Protein AF-A0A1U7HFY6-F1 (afdb_monomer_lite)

pLDDT: mean 90.71, std 8.56, range [52.06, 98.44]

Structure (mmCIF, N/CA/C/O backbone):
data_AF-A0A1U7HFY6-F1
#
_entry.id   AF-A0A1U7HFY6-F1
#
loop_
_atom_site.group_PDB
_atom_site.id
_atom_site.type_symbol
_atom_site.label_atom_id
_atom_site.label_alt_id
_atom_site.label_comp_id
_atom_site.label_asym_id
_atom_site.label_entity_id
_atom_site.label_seq_id
_atom_site.pdbx_PDB_ins_code
_atom_site.Cartn_x
_atom_site.Cartn_y
_atom_site.Cartn_z
_atom_site.occupancy
_atom_site.B_iso_or_equiv
_atom_site.auth_seq_id
_atom_site.auth_comp_id
_atom_site.auth_asym_id
_atom_site.auth_atom_id
_atom_site.pdbx_PDB_model_num
ATOM 1 N N . MET A 1 1 ? -9.288 5.290 16.259 1.00 84.31 1 MET A N 1
ATOM 2 C CA . MET A 1 1 ? -10.365 5.698 15.344 1.00 84.31 1 MET A CA 1
ATOM 3 C C . MET A 1 1 ? -11.522 6.115 16.223 1.00 84.31 1 MET A C 1
ATOM 5 O O . MET A 1 1 ? -11.730 5.445 17.224 1.00 84.31 1 MET A O 1
ATOM 9 N N . LEU A 1 2 ? -12.198 7.226 15.924 1.00 86.62 2 LEU A N 1
ATOM 10 C CA . LEU A 1 2 ? -13.255 7.742 16.797 1.00 86.62 2 LEU A CA 1
ATOM 11 C C . LEU A 1 2 ? -14.447 6.759 16.839 1.00 86.62 2 LEU A C 1
ATOM 13 O O . LEU A 1 2 ? -14.974 6.430 15.770 1.00 86.62 2 LEU A O 1
ATOM 17 N N . PRO A 1 3 ? -14.890 6.292 18.022 1.00 86.12 3 PRO A N 1
ATOM 18 C CA . PRO A 1 3 ? -16.148 5.559 18.155 1.00 86.12 3 PRO A CA 1
ATOM 19 C C . PRO A 1 3 ? -17.319 6.390 17.613 1.00 86.12 3 PRO A C 1
ATOM 21 O O . PRO A 1 3 ? -17.437 7.566 17.937 1.00 86.12 3 PRO A O 1
ATOM 24 N N . GLY A 1 4 ? -18.162 5.801 16.761 1.00 87.50 4 GLY A N 1
ATOM 25 C CA . GLY A 1 4 ? -19.275 6.514 16.114 1.00 87.50 4 GLY A CA 1
ATOM 26 C C . GLY A 1 4 ? -18.872 7.465 14.977 1.00 87.50 4 GLY A C 1
ATOM 27 O O . GLY A 1 4 ? -19.737 8.098 14.382 1.00 87.50 4 GLY A O 1
ATOM 28 N N . GLY A 1 5 ? -17.580 7.561 14.641 1.00 89.06 5 GLY A N 1
ATOM 29 C CA . GLY A 1 5 ? -17.125 8.302 13.465 1.00 89.06 5 GLY A CA 1
ATOM 30 C C . GLY A 1 5 ? -17.512 7.617 12.149 1.00 89.06 5 GLY A C 1
ATOM 31 O O . GLY A 1 5 ? -17.763 6.414 12.110 1.00 89.06 5 GLY A O 1
ATOM 32 N N . ILE A 1 6 ? -17.480 8.370 11.046 1.00 93.31 6 ILE A N 1
ATOM 33 C CA . ILE A 1 6 ? -17.924 7.923 9.706 1.00 93.31 6 ILE A CA 1
ATOM 34 C C . ILE A 1 6 ? -17.183 6.664 9.218 1.00 93.31 6 ILE A C 1
ATOM 36 O O . ILE A 1 6 ? -17.749 5.842 8.505 1.00 93.31 6 ILE A O 1
ATOM 40 N N . LEU A 1 7 ? -15.923 6.484 9.623 1.00 89.62 7 LEU A N 1
ATOM 41 C CA . LEU A 1 7 ? -15.092 5.339 9.232 1.00 89.62 7 LEU A CA 1
ATOM 42 C C . LEU A 1 7 ? -15.303 4.097 10.115 1.00 89.62 7 LEU A C 1
ATOM 44 O O . LEU A 1 7 ? -14.883 3.002 9.740 1.00 89.62 7 LEU A O 1
ATOM 48 N N . ALA A 1 8 ? -15.952 4.238 11.276 1.00 92.06 8 ALA A N 1
ATOM 49 C CA . ALA A 1 8 ? -16.131 3.148 12.231 1.00 92.06 8 ALA A CA 1
ATOM 50 C C . ALA A 1 8 ? -16.966 1.966 11.693 1.00 92.06 8 ALA A C 1
ATOM 52 O O . ALA A 1 8 ? -16.551 0.833 11.932 1.00 92.06 8 ALA A O 1
ATOM 53 N N . PRO A 1 9 ? -18.065 2.164 10.934 1.00 92.19 9 PRO A N 1
ATOM 54 C CA . PRO A 1 9 ? -18.837 1.053 10.369 1.00 92.19 9 PRO A CA 1
ATOM 55 C C . PRO A 1 9 ? -18.062 0.236 9.329 1.00 92.19 9 PRO A C 1
ATOM 57 O O . PRO A 1 9 ? -18.249 -0.971 9.234 1.00 92.19 9 PRO A O 1
ATOM 60 N N . TYR A 1 10 ? -17.178 0.882 8.564 1.00 93.06 10 TYR A N 1
ATOM 61 C CA . TYR A 1 10 ? -16.451 0.240 7.466 1.00 93.06 10 TYR A CA 1
ATOM 62 C C . TYR A 1 10 ? -15.156 -0.427 7.933 1.00 93.06 10 TYR A C 1
ATOM 64 O O . TYR A 1 10 ? -14.849 -1.549 7.545 1.00 93.06 10 TYR A O 1
ATOM 72 N N . LEU A 1 11 ? -14.387 0.266 8.774 1.00 93.06 11 LEU A N 1
ATOM 73 C CA . LEU A 1 11 ? -13.024 -0.130 9.139 1.00 93.06 11 LEU A CA 1
ATOM 74 C C . LEU A 1 11 ? -12.914 -0.584 10.600 1.00 93.06 11 LEU A C 1
ATOM 76 O O . LEU A 1 11 ? -11.892 -1.137 11.007 1.00 93.06 11 LEU A O 1
ATOM 80 N N . GLY A 1 12 ? -13.969 -0.401 11.400 1.00 90.06 12 GLY A N 1
ATOM 81 C CA . GLY A 1 12 ? -13.967 -0.734 12.826 1.00 90.06 12 GLY A CA 1
ATOM 82 C C . GLY A 1 12 ? -13.910 -2.229 13.096 1.00 90.06 12 GLY A C 1
ATOM 83 O O . GLY A 1 12 ? -13.355 -2.619 14.117 1.00 90.06 12 GLY A O 1
ATOM 84 N N . ASN A 1 13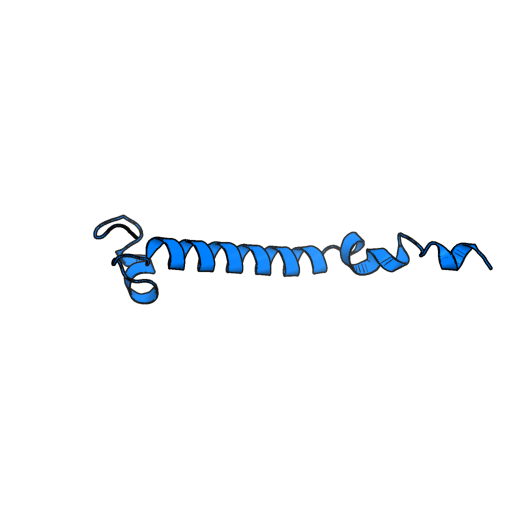 ? -14.392 -3.062 12.170 1.00 91.69 13 ASN A N 1
ATOM 85 C CA . ASN A 1 13 ? -14.304 -4.517 12.302 1.00 91.69 13 ASN A CA 1
ATOM 86 C C . ASN A 1 13 ? -12.864 -5.044 12.141 1.00 91.69 13 ASN A C 1
ATOM 88 O O . ASN A 1 13 ? -12.528 -6.088 12.683 1.00 91.69 13 ASN A O 1
ATOM 92 N N . ILE A 1 14 ? -12.010 -4.312 11.415 1.00 94.38 14 ILE A N 1
ATOM 93 C CA . ILE A 1 14 ? -10.616 -4.701 11.149 1.00 94.38 14 ILE A CA 1
ATOM 94 C C . ILE A 1 14 ? -9.671 -4.043 12.161 1.00 94.38 14 ILE A C 1
ATOM 96 O O . ILE A 1 14 ? -8.827 -4.707 12.754 1.00 94.38 14 ILE A O 1
ATOM 100 N N . PHE A 1 15 ? -9.813 -2.732 12.375 1.00 93.12 15 PHE A N 1
ATOM 101 C CA . PHE A 1 15 ? -8.868 -1.938 13.172 1.00 93.12 15 PHE A CA 1
ATOM 102 C C . PHE A 1 15 ? -9.359 -1.630 14.594 1.00 93.12 15 PHE A C 1
ATOM 104 O O . PHE A 1 15 ? -8.578 -1.184 15.440 1.00 93.12 15 PHE A O 1
ATOM 111 N N . GLY A 1 16 ? -10.647 -1.833 14.878 1.00 92.81 16 GLY A N 1
ATOM 112 C CA . GLY A 1 16 ? -11.283 -1.443 16.136 1.00 92.81 16 GLY A CA 1
ATOM 113 C C . GLY A 1 16 ? -11.543 0.064 16.263 1.00 92.81 16 GLY A C 1
ATOM 114 O O . GLY A 1 16 ? -11.202 0.874 15.402 1.00 92.81 16 GLY A O 1
ATOM 115 N N . THR A 1 17 ? -12.150 0.463 17.378 1.00 93.69 17 THR A N 1
ATOM 116 C CA . THR A 1 17 ? -12.448 1.871 17.722 1.00 93.69 17 THR A CA 1
ATOM 117 C C . THR A 1 17 ? -11.818 2.306 19.047 1.00 93.69 17 THR A C 1
ATOM 119 O O . THR A 1 17 ? -12.113 3.382 19.559 1.00 93.69 17 THR A O 1
ATOM 122 N N . LYS A 1 18 ? -10.934 1.482 19.617 1.00 90.25 18 LYS A N 1
ATOM 123 C CA . LYS A 1 18 ? -10.291 1.748 20.909 1.00 90.25 18 LYS A CA 1
ATOM 124 C C . LYS A 1 18 ? -9.042 2.623 20.739 1.00 90.25 18 LYS A C 1
ATOM 126 O O . LYS A 1 18 ? -8.694 3.072 19.638 1.00 90.25 18 LYS A O 1
ATOM 131 N N . GLN A 1 19 ? -8.370 2.895 21.857 1.00 91.88 19 GLN A N 1
ATOM 132 C CA . GLN A 1 19 ? -7.077 3.574 21.869 1.00 91.88 19 GLN A CA 1
ATOM 133 C C . GLN A 1 19 ? -6.091 2.841 20.946 1.00 91.88 19 GLN A C 1
ATOM 135 O O . GLN A 1 19 ? -6.036 1.617 20.929 1.00 91.88 19 GLN A O 1
ATOM 140 N N . GLY A 1 20 ? -5.350 3.592 20.131 1.00 90.75 20 GLY A N 1
ATOM 141 C CA . GLY A 1 20 ? -4.405 3.029 19.159 1.00 90.75 20 GLY A CA 1
ATOM 142 C C . GLY A 1 20 ? -5.005 2.637 17.802 1.00 90.75 20 GLY A C 1
ATOM 143 O O . GLY A 1 20 ? -4.290 2.698 16.805 1.00 90.75 20 GLY A O 1
ATOM 144 N N . SER A 1 21 ? -6.316 2.384 17.686 1.00 94.00 21 SER A N 1
ATOM 145 C CA . SER A 1 21 ? -6.936 1.991 16.402 1.00 94.00 21 SER A CA 1
ATOM 146 C C . SER A 1 21 ? -6.785 3.038 15.289 1.00 94.00 21 SER A C 1
ATOM 148 O O . SER A 1 21 ? -6.870 2.722 14.111 1.00 94.00 21 SER A O 1
ATOM 150 N N . GLY A 1 22 ? -6.600 4.316 15.647 1.00 93.06 22 GLY A N 1
ATOM 151 C CA . GLY A 1 22 ? -6.385 5.387 14.663 1.00 93.06 22 GLY A CA 1
ATOM 152 C C . GLY A 1 22 ? -4.994 5.313 14.042 1.00 93.06 22 GLY A C 1
ATOM 153 O O . GLY A 1 22 ? -4.863 5.415 12.829 1.00 93.06 22 GLY A O 1
ATOM 154 N N . MET A 1 23 ? -3.985 5.051 14.875 1.00 95.62 23 MET A N 1
ATOM 155 C CA . MET A 1 23 ? -2.610 4.858 14.422 1.00 95.62 23 MET A CA 1
ATOM 156 C C . MET A 1 23 ? -2.495 3.590 13.576 1.00 95.62 23 MET A C 1
ATOM 158 O O . MET A 1 23 ? -1.895 3.634 12.511 1.00 95.62 23 MET A O 1
ATOM 162 N N . ALA A 1 24 ? -3.134 2.489 13.989 1.00 95.06 24 ALA A N 1
ATOM 163 C CA . ALA A 1 24 ? -3.141 1.249 13.212 1.00 95.06 24 ALA A CA 1
ATOM 164 C C . ALA A 1 24 ? -3.694 1.456 11.788 1.00 95.06 24 ALA A C 1
ATOM 166 O O . ALA A 1 24 ? -3.068 1.045 10.814 1.00 95.06 24 ALA A O 1
ATOM 167 N N . LEU A 1 25 ? -4.829 2.156 11.666 1.00 94.88 25 LEU A N 1
ATOM 168 C CA . LEU A 1 25 ? -5.423 2.505 10.375 1.00 94.88 25 LEU A CA 1
ATOM 169 C C . LEU A 1 25 ? -4.502 3.406 9.538 1.00 94.88 25 LEU A C 1
ATOM 171 O O . LEU A 1 25 ? -4.346 3.174 8.342 1.00 94.88 25 LEU A O 1
ATOM 175 N N . GLN A 1 26 ? -3.866 4.402 10.159 1.00 95.50 26 GLN A N 1
ATOM 176 C CA . GLN A 1 26 ? -2.930 5.296 9.476 1.00 95.50 26 GLN A CA 1
ATOM 177 C C . GLN A 1 26 ? -1.713 4.540 8.925 1.00 95.50 26 GLN A C 1
ATOM 179 O O . GLN A 1 26 ? -1.368 4.712 7.758 1.00 95.50 26 GLN A O 1
ATOM 184 N N . PHE A 1 27 ? -1.091 3.673 9.730 1.00 96.81 27 PHE A N 1
ATOM 185 C CA . PHE A 1 27 ? 0.051 2.867 9.295 1.00 96.81 27 PHE A CA 1
ATOM 186 C C . PHE A 1 27 ? -0.317 1.899 8.174 1.00 96.81 27 PHE A C 1
ATOM 188 O O . PHE A 1 27 ? 0.425 1.794 7.201 1.00 96.81 27 PHE A O 1
ATOM 195 N N . ALA A 1 28 ? -1.467 1.229 8.273 1.00 96.56 28 ALA A N 1
ATOM 196 C CA . ALA A 1 28 ? -1.934 0.336 7.219 1.00 96.56 28 ALA A CA 1
ATOM 197 C C . ALA A 1 28 ? -2.162 1.089 5.900 1.00 96.56 28 ALA A C 1
ATOM 199 O O . ALA A 1 28 ? -1.722 0.634 4.846 1.00 96.56 28 ALA A O 1
ATOM 200 N N . LEU A 1 29 ? -2.791 2.267 5.960 1.00 96.56 29 LEU A N 1
ATOM 201 C CA . LEU A 1 29 ? -3.053 3.084 4.779 1.00 96.56 29 LEU A CA 1
ATOM 202 C C . LEU A 1 29 ? -1.755 3.594 4.142 1.00 96.56 29 LEU A C 1
ATOM 204 O O . LEU A 1 29 ? -1.585 3.475 2.932 1.00 96.56 29 LEU A O 1
ATOM 208 N N . PHE A 1 30 ? -0.818 4.114 4.935 1.00 98.19 30 PHE A N 1
ATOM 209 C CA . PHE A 1 30 ? 0.467 4.581 4.408 1.00 98.19 30 PHE A CA 1
ATOM 210 C C . PHE A 1 30 ? 1.320 3.443 3.858 1.00 98.19 30 PHE A C 1
ATOM 212 O O . PHE A 1 30 ? 1.900 3.595 2.788 1.00 98.19 30 PHE A O 1
ATOM 219 N N . SER A 1 31 ? 1.355 2.293 4.530 1.00 98.19 31 SER A N 1
ATOM 220 C CA . SER A 1 31 ? 2.051 1.114 4.015 1.00 98.19 31 SER A CA 1
ATOM 221 C C . SER A 1 31 ? 1.466 0.668 2.673 1.00 98.19 31 SER A C 1
ATOM 223 O O . SER A 1 31 ? 2.219 0.461 1.725 1.00 98.19 31 SER A O 1
ATOM 225 N N . PHE A 1 32 ? 0.136 0.615 2.551 1.00 98.19 32 PHE A N 1
ATOM 226 C CA . PHE A 1 32 ? -0.531 0.284 1.293 1.00 98.19 32 PHE A CA 1
ATOM 227 C C . PHE A 1 32 ? -0.185 1.276 0.173 1.00 98.19 32 PHE A C 1
ATOM 229 O O . PHE A 1 32 ? 0.172 0.862 -0.928 1.00 98.19 32 PHE A O 1
ATOM 236 N N . VAL A 1 33 ? -0.217 2.581 0.460 1.00 98.44 33 VAL A N 1
ATOM 237 C CA . VAL A 1 33 ? 0.163 3.622 -0.509 1.00 98.44 33 VAL A CA 1
ATOM 238 C C . VAL A 1 33 ? 1.629 3.488 -0.927 1.00 98.44 33 VAL A C 1
ATOM 240 O O . VAL A 1 33 ? 1.920 3.563 -2.117 1.00 98.44 33 VAL A O 1
ATOM 243 N N . ILE A 1 34 ? 2.547 3.241 0.010 1.00 98.38 34 ILE A N 1
ATOM 244 C CA . ILE A 1 34 ? 3.972 3.044 -0.297 1.00 98.38 34 ILE A CA 1
ATOM 245 C C . ILE A 1 34 ? 4.167 1.828 -1.206 1.00 98.38 34 ILE A C 1
ATOM 247 O O . ILE A 1 34 ? 4.885 1.926 -2.196 1.00 98.38 34 ILE A O 1
ATOM 251 N N . VAL A 1 35 ? 3.492 0.710 -0.929 1.00 98.25 35 VAL A N 1
ATOM 252 C CA . VAL A 1 35 ? 3.555 -0.483 -1.788 1.00 98.25 35 VAL A CA 1
ATOM 253 C C . VAL A 1 35 ? 3.069 -0.164 -3.203 1.00 98.25 35 VAL A C 1
ATOM 255 O O . VAL A 1 35 ? 3.735 -0.529 -4.171 1.00 98.25 35 VAL A O 1
ATOM 258 N N . LEU A 1 36 ? 1.956 0.563 -3.342 1.00 98.06 36 LEU A N 1
ATOM 259 C CA . LEU A 1 36 ? 1.466 0.993 -4.654 1.00 98.06 36 LEU A CA 1
ATOM 260 C C . LEU A 1 36 ? 2.461 1.906 -5.375 1.00 98.06 36 LEU A C 1
ATOM 262 O O . LEU A 1 36 ? 2.657 1.746 -6.577 1.00 98.06 36 LEU A O 1
ATOM 266 N N . ILE A 1 37 ? 3.116 2.822 -4.657 1.00 97.50 37 ILE A N 1
ATOM 267 C CA . ILE A 1 37 ? 4.160 3.686 -5.221 1.00 97.50 37 ILE A CA 1
ATOM 268 C C . ILE A 1 37 ? 5.344 2.845 -5.702 1.00 97.50 37 ILE A C 1
ATOM 270 O O . ILE A 1 37 ? 5.798 3.049 -6.820 1.00 97.50 37 ILE A O 1
ATOM 274 N N . CYS A 1 38 ? 5.820 1.871 -4.923 1.00 96.00 38 CYS A N 1
ATOM 275 C CA . CYS A 1 38 ? 6.909 0.984 -5.342 1.00 96.00 38 CYS A CA 1
ATOM 276 C C . CYS A 1 38 ? 6.559 0.207 -6.619 1.00 96.00 38 CYS A C 1
ATOM 278 O O . CYS A 1 38 ? 7.366 0.147 -7.547 1.00 96.00 38 CYS A O 1
ATOM 280 N N . ILE A 1 39 ? 5.343 -0.342 -6.692 1.00 96.62 39 ILE A N 1
ATOM 281 C CA . ILE A 1 39 ? 4.855 -1.051 -7.883 1.00 96.62 39 ILE A CA 1
ATOM 282 C C . ILE A 1 39 ? 4.765 -0.094 -9.080 1.00 96.62 39 ILE A C 1
ATOM 284 O O . ILE A 1 39 ? 5.213 -0.430 -10.176 1.00 96.62 39 ILE A O 1
ATOM 288 N N . ALA A 1 40 ? 4.224 1.110 -8.879 1.00 96.06 40 ALA A N 1
ATOM 289 C CA . ALA A 1 40 ? 4.109 2.117 -9.928 1.00 96.06 40 ALA A CA 1
ATOM 290 C C . ALA A 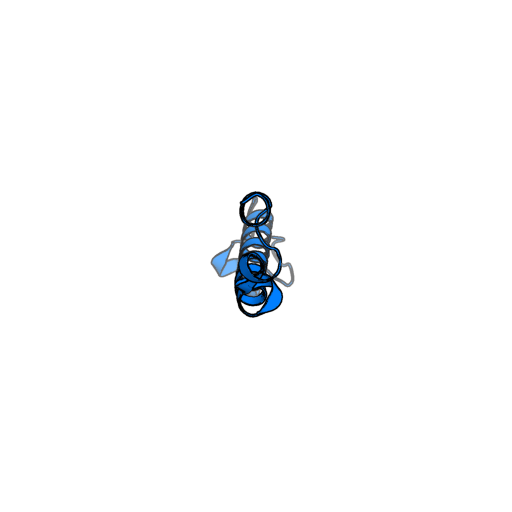1 40 ? 5.485 2.575 -10.434 1.00 96.06 40 ALA A C 1
ATOM 292 O O . ALA A 1 40 ? 5.687 2.661 -11.642 1.00 96.06 40 ALA A O 1
ATOM 293 N N . SER A 1 41 ? 6.447 2.797 -9.538 1.00 94.81 41 SER A N 1
ATOM 294 C CA . SER A 1 41 ? 7.823 3.156 -9.893 1.00 94.81 41 SER A CA 1
ATOM 295 C C . SER A 1 41 ? 8.488 2.078 -10.744 1.00 94.81 41 SER A C 1
ATOM 297 O O . SER A 1 41 ? 9.158 2.407 -11.719 1.00 94.81 41 SER A O 1
ATOM 299 N N . TYR A 1 42 ? 8.246 0.798 -10.447 1.00 92.69 42 TYR A N 1
ATOM 300 C CA . TYR A 1 42 ? 8.750 -0.304 -11.270 1.00 92.69 42 TYR A CA 1
ATOM 301 C C . TYR A 1 42 ? 8.127 -0.341 -12.679 1.00 92.69 42 TYR A C 1
ATOM 303 O O . TYR A 1 42 ? 8.774 -0.767 -13.637 1.00 92.69 42 TYR A O 1
ATOM 311 N N . ALA A 1 43 ? 6.887 0.132 -12.840 1.00 95.19 43 ALA A N 1
ATOM 312 C CA . ALA A 1 43 ? 6.237 0.224 -14.148 1.00 95.19 43 ALA A CA 1
ATOM 313 C C . ALA A 1 43 ? 6.819 1.343 -15.036 1.00 95.19 43 ALA A C 1
ATOM 315 O O . ALA A 1 43 ? 6.659 1.309 -16.260 1.00 95.19 43 ALA A O 1
ATOM 316 N N . VAL A 1 44 ? 7.516 2.327 -14.457 1.00 96.12 44 VAL A N 1
ATOM 317 C CA . VAL A 1 44 ? 8.146 3.413 -15.214 1.00 96.12 44 VAL A CA 1
ATOM 318 C C . VAL A 1 44 ? 9.511 2.957 -15.725 1.00 96.12 44 VAL A C 1
ATOM 320 O O . VAL A 1 44 ? 10.464 2.821 -14.964 1.00 96.12 44 VAL A O 1
ATOM 323 N N . SER A 1 45 ? 9.628 2.770 -17.043 1.00 92.44 45 SER A N 1
ATOM 324 C CA . SER A 1 45 ? 10.845 2.220 -17.672 1.00 92.44 45 SER A CA 1
ATOM 325 C C . SER A 1 45 ? 12.107 3.050 -17.407 1.00 92.44 45 SER A C 1
ATOM 327 O O . SER A 1 45 ? 13.182 2.479 -17.294 1.00 92.44 45 SER A O 1
ATOM 329 N N . VAL A 1 46 ? 11.975 4.374 -17.250 1.00 93.88 46 VAL A N 1
ATOM 330 C CA . VAL A 1 46 ? 13.097 5.266 -16.897 1.00 93.88 46 VAL A CA 1
ATOM 331 C C . VAL A 1 46 ? 13.649 4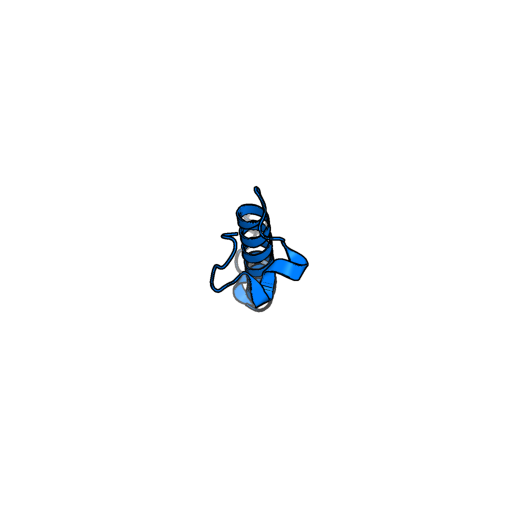.955 -15.505 1.00 93.88 46 VAL A C 1
ATOM 333 O O . VAL A 1 46 ? 14.857 4.931 -15.324 1.00 93.88 46 VAL A O 1
ATOM 336 N N . LEU A 1 47 ? 12.775 4.695 -14.525 1.00 91.94 47 LEU A N 1
ATOM 337 C CA . LEU A 1 47 ? 13.198 4.314 -13.174 1.00 91.94 47 LEU A CA 1
ATOM 338 C C . LEU A 1 47 ? 13.708 2.873 -13.135 1.00 91.94 47 LEU A C 1
ATOM 340 O O . LEU A 1 47 ? 14.693 2.595 -12.461 1.00 91.94 47 LEU A O 1
ATOM 344 N N . ARG A 1 48 ? 13.055 1.961 -13.863 1.00 92.31 48 ARG A N 1
ATOM 345 C CA . ARG A 1 48 ? 13.452 0.548 -13.916 1.00 92.31 48 ARG A CA 1
ATOM 346 C C . ARG A 1 48 ? 14.835 0.345 -14.538 1.00 92.31 48 ARG A C 1
ATOM 348 O O . ARG A 1 48 ? 15.566 -0.516 -14.074 1.00 92.31 48 ARG A O 1
ATOM 355 N N . ASN A 1 49 ? 15.171 1.121 -15.565 1.00 93.19 49 ASN A N 1
ATOM 356 C CA . ASN A 1 49 ? 16.420 0.990 -16.315 1.00 93.19 49 ASN A CA 1
ATOM 357 C C . ASN A 1 49 ? 17.411 2.112 -15.956 1.00 93.19 49 ASN A C 1
ATOM 359 O O . ASN A 1 49 ? 18.203 2.531 -16.796 1.00 93.19 49 ASN A O 1
ATOM 363 N N . ILE A 1 50 ? 17.320 2.676 -14.747 1.00 92.25 50 ILE A N 1
ATOM 364 C CA . ILE A 1 50 ? 18.119 3.850 -14.378 1.00 92.25 50 ILE A CA 1
ATOM 365 C C . ILE A 1 50 ? 19.625 3.567 -14.418 1.00 92.25 50 ILE A C 1
ATOM 367 O O . ILE A 1 50 ? 20.376 4.451 -14.808 1.00 92.25 50 ILE A O 1
ATOM 371 N N . GLU A 1 51 ? 20.036 2.340 -14.095 1.00 86.75 51 GLU A N 1
ATOM 372 C CA . GLU A 1 51 ? 21.430 1.875 -14.161 1.00 86.75 51 GLU A CA 1
ATOM 373 C C . GLU A 1 51 ? 21.956 1.829 -15.608 1.00 86.75 51 GLU A C 1
ATOM 375 O O . GLU A 1 51 ? 23.122 2.117 -15.851 1.00 86.75 51 GLU A O 1
ATOM 380 N N . ASP A 1 52 ? 21.090 1.559 -16.594 1.00 90.00 52 ASP A N 1
ATOM 381 C CA . ASP A 1 52 ? 21.466 1.613 -18.014 1.00 90.00 52 ASP A CA 1
ATOM 382 C C . ASP A 1 52 ? 21.532 3.060 -18.531 1.00 90.00 52 ASP A C 1
ATOM 384 O O . ASP A 1 52 ? 22.334 3.394 -19.404 1.00 90.00 52 ASP A O 1
ATOM 388 N N . ILE A 1 53 ? 20.633 3.923 -18.040 1.00 91.50 53 ILE A N 1
ATOM 389 C CA . ILE A 1 53 ? 20.510 5.322 -18.483 1.00 91.50 53 ILE A CA 1
ATOM 390 C C . ILE A 1 53 ? 21.615 6.188 -17.872 1.00 91.50 53 ILE A C 1
ATOM 392 O O . ILE A 1 53 ? 22.101 7.116 -18.524 1.00 91.50 53 ILE A O 1
ATOM 396 N N . LEU A 1 54 ? 21.975 5.921 -16.617 1.00 90.12 54 LEU A N 1
ATOM 397 C CA . LEU A 1 54 ? 22.994 6.641 -15.874 1.00 90.12 54 LEU A CA 1
ATOM 398 C C . LEU A 1 54 ? 24.173 5.694 -15.616 1.00 90.12 54 LEU A C 1
ATOM 400 O O . LEU A 1 54 ? 24.151 4.981 -14.615 1.00 90.12 54 LEU A O 1
ATOM 404 N N . PRO A 1 55 ? 25.180 5.676 -16.509 1.00 83.19 55 PRO A N 1
ATOM 405 C CA . PRO A 1 55 ? 26.303 4.762 -16.387 1.00 83.19 55 PRO A CA 1
ATOM 406 C C . PRO A 1 55 ? 27.082 5.031 -15.103 1.00 83.19 55 PRO A C 1
ATOM 408 O O . PRO A 1 55 ? 27.276 6.185 -14.703 1.00 83.19 55 PRO A O 1
ATOM 411 N N . ASP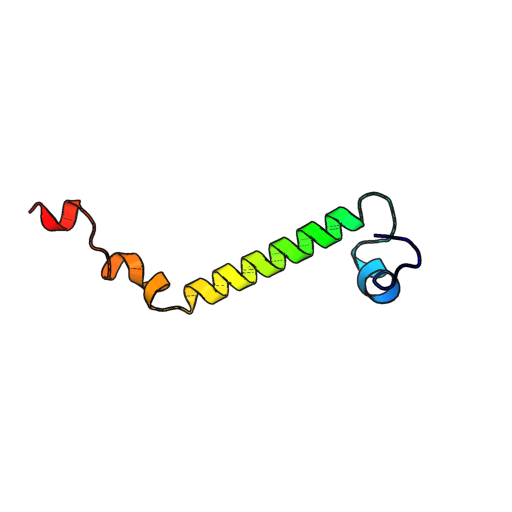 A 1 56 ? 27.554 3.950 -14.490 1.00 84.56 56 ASP A N 1
ATOM 412 C CA . ASP A 1 56 ? 28.413 4.026 -13.319 1.00 84.56 56 ASP A CA 1
ATOM 413 C C . ASP A 1 56 ? 29.676 4.835 -13.620 1.00 84.56 56 ASP A C 1
ATOM 415 O O . ASP A 1 56 ? 30.239 4.785 -14.716 1.00 84.56 56 ASP A O 1
ATOM 419 N N . TYR A 1 57 ? 30.151 5.565 -12.612 1.00 82.75 57 TYR A N 1
ATOM 420 C CA . TYR A 1 57 ? 31.357 6.385 -12.722 1.00 82.75 57 TYR A CA 1
ATOM 421 C C . TYR A 1 57 ? 32.577 5.562 -13.174 1.00 82.75 57 TYR A C 1
ATOM 423 O O . TYR A 1 57 ? 33.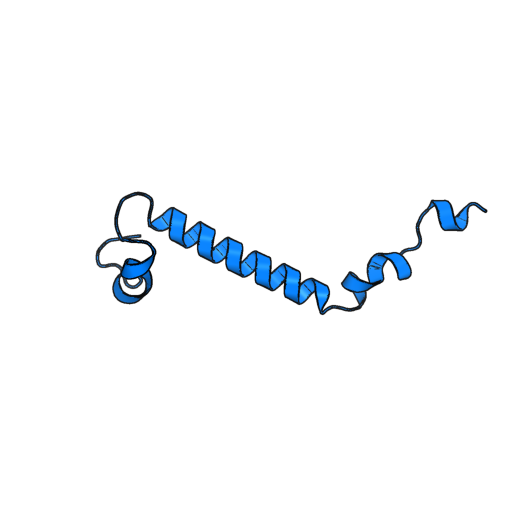345 6.007 -14.027 1.00 82.75 57 TYR A O 1
ATOM 431 N N . ASP A 1 58 ? 32.713 4.339 -12.655 1.00 81.44 58 ASP A N 1
ATOM 432 C CA . ASP A 1 58 ? 33.844 3.456 -12.951 1.00 81.44 58 ASP A CA 1
ATOM 433 C C . ASP A 1 58 ? 33.783 2.858 -14.370 1.00 81.44 58 ASP A C 1
ATOM 435 O O . ASP A 1 58 ? 34.817 2.478 -14.911 1.00 81.44 58 ASP A O 1
ATOM 439 N N . ALA A 1 59 ? 32.613 2.837 -15.023 1.00 72.38 59 ALA A N 1
ATOM 440 C CA . ALA A 1 59 ? 32.461 2.332 -16.393 1.00 72.38 59 ALA A CA 1
ATOM 441 C C . ALA A 1 59 ? 33.061 3.268 -17.464 1.00 72.38 59 ALA A C 1
ATOM 443 O O . ALA A 1 59 ? 33.190 2.878 -18.622 1.00 72.38 59 ALA A O 1
ATOM 444 N N . VAL A 1 60 ? 33.405 4.507 -17.095 1.00 64.06 60 VAL A N 1
ATOM 445 C CA . VAL A 1 60 ? 33.958 5.535 -17.998 1.00 64.06 60 VAL A CA 1
ATOM 446 C C . VAL A 1 60 ? 35.480 5.691 -17.825 1.00 64.06 60 VAL A C 1
ATOM 448 O O . VAL A 1 60 ? 36.115 6.419 -18.584 1.00 64.06 60 VAL A O 1
ATOM 451 N N . ALA A 1 61 ? 36.073 5.043 -16.817 1.00 63.22 61 ALA A N 1
ATOM 452 C CA . ALA A 1 61 ? 37.469 5.235 -16.416 1.00 63.22 61 ALA A CA 1
ATOM 453 C C . ALA A 1 61 ? 38.461 4.190 -16.979 1.00 63.22 61 ALA A C 1
ATOM 455 O O . ALA A 1 61 ? 39.650 4.276 -16.660 1.00 63.22 61 ALA A O 1
ATOM 456 N N . GLU A 1 62 ? 38.000 3.244 -17.805 1.00 52.06 62 GLU A N 1
ATOM 457 C CA . GLU A 1 62 ? 38.827 2.297 -18.584 1.00 52.06 62 GLU A CA 1
ATOM 458 C C . GLU A 1 62 ? 38.972 2.752 -20.047 1.00 52.06 62 GLU A C 1
ATOM 460 O O . GLU A 1 62 ? 40.094 2.632 -20.594 1.00 52.06 62 GLU A O 1
#

Sequence (62 aa):
MLPGGILAPYLGNIFGTKQGSGMALQFALFSFVIVLICIASYAVSVLRNIEDILPDYDAVAE

Foldseek 3Di:
DDVVDPCCVPCCVPQNHDPCSVVVVVVVVVVVVVVVVVVVLCVPVCSVCVCVVDPDPVVVVD

Organism: NCBI:txid247279

Secondary structure (DSSP, 8-state):
--TTSTT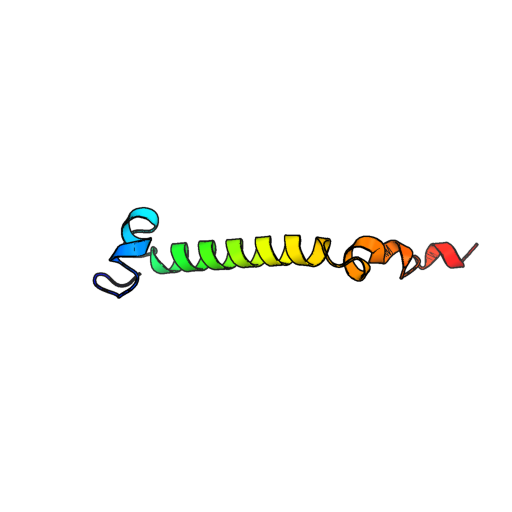HHHHHHHH-SSTTHHHHHHHHHHHHHHHHHHHHHHH-HHHHTHHHHS--GGGG--

Radius of gyration: 20.92 Å; chains: 1; bounding box: 58×13×40 Å